Protein AF-A0A0U3A020-F1 (afdb_monomer_lite)

Structure (mmCIF, N/CA/C/O backbone):
data_AF-A0A0U3A020-F1
#
_entry.id   AF-A0A0U3A020-F1
#
loop_
_atom_site.group_PDB
_atom_site.id
_atom_site.type_symbol
_atom_site.label_atom_id
_atom_site.label_alt_id
_atom_site.label_comp_id
_atom_site.label_asym_id
_atom_site.label_entity_id
_atom_site.label_seq_id
_atom_site.pdbx_PDB_ins_code
_atom_site.Cartn_x
_atom_site.Cartn_y
_atom_site.Cartn_z
_atom_site.occupancy
_atom_site.B_iso_or_equiv
_atom_site.auth_seq_id
_atom_site.auth_comp_id
_atom_site.auth_asym_id
_atom_site.auth_atom_id
_atom_site.pdbx_PDB_model_num
ATOM 1 N N . MET A 1 1 ? 10.805 -1.506 2.865 1.00 75.19 1 MET A N 1
ATOM 2 C CA . MET A 1 1 ? 9.626 -0.666 3.182 1.00 75.19 1 MET A CA 1
ATOM 3 C C . MET A 1 1 ? 9.139 -0.836 4.613 1.00 75.19 1 MET A C 1
ATOM 5 O O . MET A 1 1 ? 8.971 0.183 5.260 1.00 75.19 1 MET A O 1
ATOM 9 N N . VAL A 1 2 ? 8.948 -2.056 5.136 1.00 88.44 2 VAL A N 1
ATOM 10 C CA . VAL 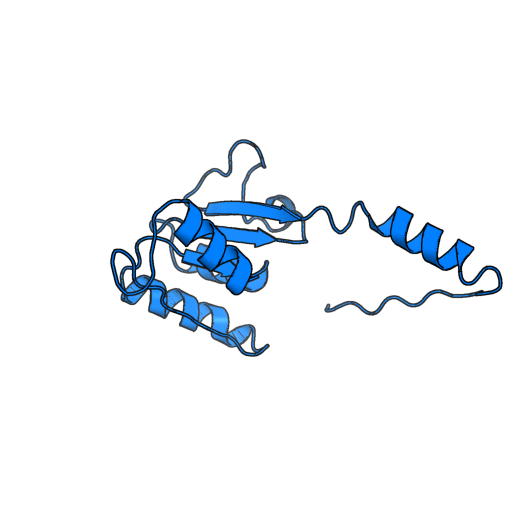A 1 2 ? 8.434 -2.246 6.512 1.00 88.44 2 VAL A CA 1
ATOM 11 C C . VAL A 1 2 ? 9.273 -1.542 7.580 1.00 88.44 2 VAL A C 1
ATOM 13 O O . VAL A 1 2 ? 8.699 -0.840 8.400 1.00 88.44 2 VAL A O 1
ATOM 16 N N . THR A 1 3 ? 10.604 -1.640 7.533 1.00 92.25 3 THR A N 1
ATOM 17 C CA . THR A 1 3 ? 11.485 -0.922 8.473 1.00 92.25 3 THR A CA 1
ATOM 18 C C . THR A 1 3 ? 11.268 0.592 8.435 1.00 92.25 3 THR A C 1
ATOM 20 O O . THR A 1 3 ? 11.017 1.200 9.464 1.00 92.25 3 THR A O 1
ATOM 23 N N . ALA A 1 4 ? 11.268 1.197 7.243 1.00 92.06 4 ALA A N 1
ATOM 24 C CA . ALA A 1 4 ? 11.042 2.636 7.095 1.00 92.06 4 ALA A CA 1
ATOM 25 C C . ALA A 1 4 ? 9.636 3.062 7.558 1.00 92.06 4 ALA A C 1
ATOM 27 O O . ALA A 1 4 ? 9.469 4.128 8.140 1.00 92.06 4 ALA A O 1
ATOM 28 N N . PHE A 1 5 ? 8.622 2.221 7.330 1.00 92.25 5 PHE A N 1
ATOM 29 C CA . PHE A 1 5 ? 7.263 2.477 7.803 1.00 92.25 5 PHE A CA 1
ATOM 30 C C . PHE A 1 5 ? 7.184 2.453 9.336 1.00 92.25 5 PHE A C 1
ATOM 32 O O . PHE A 1 5 ? 6.631 3.373 9.933 1.00 92.25 5 PHE A O 1
ATOM 39 N N . THR A 1 6 ? 7.772 1.444 9.987 1.00 93.31 6 THR A N 1
ATOM 40 C CA . THR A 1 6 ? 7.771 1.353 11.456 1.00 93.31 6 THR A CA 1
ATOM 41 C C . THR A 1 6 ? 8.632 2.434 12.105 1.00 93.31 6 THR A C 1
ATOM 43 O O . THR A 1 6 ? 8.265 2.949 13.157 1.00 93.31 6 THR A O 1
ATOM 46 N N . GLU A 1 7 ? 9.739 2.836 11.481 1.00 96.06 7 GLU A N 1
ATOM 47 C CA . GLU A 1 7 ? 10.531 3.994 11.908 1.00 96.06 7 GLU A CA 1
ATOM 48 C C . GLU A 1 7 ? 9.746 5.303 11.793 1.00 96.06 7 GLU A C 1
ATOM 50 O O . GLU A 1 7 ? 9.722 6.075 12.750 1.00 96.06 7 GLU A O 1
ATOM 55 N N . GLY A 1 8 ? 9.051 5.530 10.674 1.00 95.56 8 GLY A N 1
ATOM 56 C CA . GLY A 1 8 ? 8.191 6.702 10.497 1.00 95.56 8 GLY A CA 1
ATOM 57 C C . GLY A 1 8 ? 7.089 6.774 11.557 1.00 95.56 8 GLY A C 1
ATOM 58 O O . GLY A 1 8 ? 6.897 7.819 12.176 1.00 95.56 8 GLY A O 1
ATOM 59 N N . LEU A 1 9 ? 6.429 5.647 11.851 1.00 95.75 9 LEU A N 1
ATOM 60 C CA . LEU A 1 9 ? 5.449 5.563 12.938 1.00 95.75 9 LEU A CA 1
ATOM 61 C C . LEU A 1 9 ? 6.060 5.960 14.289 1.00 95.75 9 LEU A C 1
ATOM 63 O O . LEU A 1 9 ? 5.505 6.823 14.974 1.00 95.75 9 LEU A O 1
ATOM 67 N N . LYS A 1 10 ? 7.238 5.423 14.632 1.00 96.88 10 LYS A N 1
ATOM 68 C CA . LYS A 1 10 ? 7.951 5.768 15.875 1.00 96.88 10 LYS A CA 1
ATOM 69 C C . LYS A 1 10 ? 8.281 7.254 15.960 1.00 96.88 10 LYS A C 1
ATOM 71 O O . LYS A 1 10 ? 8.071 7.860 17.006 1.00 96.88 10 LYS A O 1
ATOM 76 N N . GLN A 1 11 ? 8.752 7.855 14.867 1.00 97.81 11 GLN A N 1
ATOM 77 C CA . GLN A 1 11 ? 9.050 9.292 14.804 1.00 97.81 11 GLN A CA 1
ATOM 78 C C . GLN A 1 11 ? 7.807 10.158 15.045 1.00 97.81 11 GLN A C 1
ATOM 80 O O . GLN A 1 11 ? 7.916 11.254 15.585 1.00 97.81 11 GLN A O 1
ATOM 85 N N . THR A 1 12 ? 6.625 9.650 14.696 1.00 96.50 12 THR A N 1
ATOM 86 C CA . THR A 1 12 ? 5.335 10.307 14.963 1.00 96.50 12 THR A CA 1
ATOM 87 C C . THR A 1 12 ? 4.704 9.933 16.310 1.00 96.50 12 THR A C 1
ATOM 89 O O . THR A 1 12 ? 3.592 10.364 16.601 1.00 96.50 12 THR A O 1
ATOM 92 N N . GLY A 1 13 ? 5.401 9.158 17.149 1.00 97.25 13 GLY A N 1
ATOM 93 C CA . GLY A 1 13 ? 4.946 8.782 18.490 1.00 97.25 13 GLY A CA 1
ATOM 94 C C . GLY A 1 13 ? 4.178 7.460 18.581 1.00 97.25 13 GLY A C 1
ATOM 95 O O . GLY A 1 13 ? 3.628 7.167 19.640 1.00 97.25 13 GLY A O 1
ATOM 96 N N . TYR A 1 14 ? 4.141 6.649 17.519 1.00 96.94 14 TYR A N 1
ATOM 97 C CA . TYR A 1 14 ? 3.520 5.321 17.520 1.00 96.94 14 TYR A CA 1
ATOM 98 C C . TYR A 1 14 ? 4.578 4.217 17.650 1.00 96.94 14 TYR A C 1
ATOM 100 O O . TYR A 1 14 ? 5.385 3.985 16.749 1.00 96.94 14 TYR A O 1
ATOM 108 N N . PHE A 1 15 ? 4.559 3.516 18.779 1.00 96.12 15 PHE A N 1
ATOM 109 C CA . PHE A 1 15 ? 5.507 2.476 19.157 1.00 96.12 15 PHE A CA 1
ATOM 110 C C . PHE A 1 15 ? 4.795 1.125 19.260 1.00 96.12 15 PHE A C 1
ATOM 112 O O . PHE A 1 15 ? 3.885 0.938 20.075 1.00 96.12 15 PHE A O 1
ATOM 119 N N . ASP A 1 16 ? 5.238 0.180 18.432 1.00 94.25 16 ASP A N 1
ATOM 120 C CA . ASP A 1 16 ? 4.713 -1.185 18.408 1.00 94.25 16 ASP A CA 1
ATOM 121 C C . ASP A 1 16 ? 4.880 -1.882 19.768 1.00 94.25 16 ASP A C 1
ATOM 123 O O . ASP A 1 16 ? 5.931 -1.781 20.408 1.00 94.25 16 ASP A O 1
ATOM 127 N N . GLY A 1 17 ? 3.820 -2.549 20.222 1.00 93.75 17 GLY A N 1
ATOM 128 C CA . GLY A 1 17 ? 3.726 -3.199 21.529 1.00 93.75 17 GLY A CA 1
ATOM 129 C C . GLY A 1 17 ? 3.517 -2.251 22.716 1.00 93.75 17 GLY A C 1
ATOM 130 O O . GLY A 1 17 ? 3.435 -2.729 23.845 1.00 93.75 17 GLY A O 1
ATOM 131 N N . GLN A 1 18 ? 3.427 -0.934 22.495 1.00 96.12 18 GLN A N 1
ATOM 132 C CA . GLN A 1 18 ? 3.199 0.049 23.564 1.00 96.12 18 GLN A CA 1
ATOM 133 C C . GLN A 1 18 ? 1.865 0.777 23.404 1.00 96.12 18 GLN A C 1
ATOM 135 O O . GLN A 1 18 ? 1.001 0.674 24.269 1.00 96.12 18 GLN A O 1
ATOM 140 N N . ASN A 1 19 ? 1.688 1.512 22.304 1.00 96.19 19 ASN A N 1
ATOM 141 C CA . ASN A 1 19 ? 0.457 2.262 22.021 1.00 96.19 19 ASN A CA 1
ATOM 142 C C . ASN A 1 19 ? -0.183 1.899 20.675 1.00 96.19 19 ASN A C 1
ATOM 144 O O . ASN A 1 19 ? -1.292 2.344 20.388 1.00 96.19 19 ASN A O 1
ATOM 148 N N . VAL A 1 20 ? 0.487 1.068 19.877 1.00 96.44 20 VAL A N 1
ATOM 149 C CA . VAL A 1 20 ? -0.064 0.405 18.692 1.00 96.44 20 VAL A CA 1
ATOM 150 C C . VAL A 1 20 ? 0.400 -1.045 18.661 1.00 96.44 20 VAL A C 1
ATOM 152 O O . VAL A 1 20 ? 1.426 -1.384 19.246 1.00 96.44 20 VAL A O 1
ATOM 155 N N . VAL A 1 21 ? -0.348 -1.898 17.967 1.00 96.44 21 VAL A N 1
ATOM 156 C CA . VAL A 1 21 ? 0.063 -3.268 17.640 1.00 96.44 21 VAL A CA 1
ATOM 157 C C . VAL A 1 21 ? 0.076 -3.393 16.126 1.00 96.44 21 VAL A C 1
ATOM 159 O O . VAL A 1 21 ? -0.920 -3.069 15.475 1.00 96.44 21 VAL A O 1
ATOM 162 N N . ILE A 1 22 ? 1.196 -3.842 15.560 1.00 95.50 22 ILE A N 1
ATOM 163 C CA . ILE A 1 22 ? 1.335 -4.019 14.113 1.00 95.50 22 ILE A CA 1
ATOM 164 C C . ILE A 1 22 ? 1.132 -5.490 13.740 1.00 95.50 22 ILE A C 1
ATOM 166 O O . ILE A 1 22 ? 1.956 -6.358 14.015 1.00 95.50 22 ILE A O 1
ATOM 170 N N . GLU A 1 23 ? 0.022 -5.763 13.060 1.00 95.75 23 GLU A N 1
ATOM 171 C CA . GLU A 1 23 ? -0.324 -7.086 12.538 1.00 95.75 23 GLU A CA 1
ATOM 172 C C . GLU A 1 23 ? 0.241 -7.270 11.125 1.00 95.75 23 GLU A C 1
ATOM 174 O O . GLU A 1 23 ? -0.227 -6.654 10.166 1.00 95.75 23 GLU A O 1
ATOM 179 N N . PHE A 1 24 ? 1.235 -8.146 10.972 1.00 94.94 24 PHE A N 1
ATOM 180 C CA . PHE A 1 24 ? 1.829 -8.435 9.667 1.00 94.94 24 PHE A CA 1
ATOM 181 C C . PHE A 1 24 ? 1.094 -9.557 8.934 1.00 94.94 24 PHE A C 1
ATOM 183 O O . PHE A 1 24 ? 0.754 -10.585 9.524 1.00 94.94 24 PHE A O 1
ATOM 190 N N . ARG A 1 25 ? 0.898 -9.381 7.623 1.00 96.44 25 ARG A N 1
ATOM 191 C CA . ARG A 1 25 ? 0.432 -10.419 6.698 1.00 96.44 25 ARG A CA 1
ATOM 192 C C . ARG A 1 25 ? 1.292 -10.415 5.445 1.00 96.44 25 ARG A C 1
ATOM 194 O O . ARG A 1 25 ? 1.462 -9.378 4.808 1.00 96.44 25 ARG A O 1
ATOM 201 N N . TRP A 1 26 ? 1.820 -11.585 5.108 1.00 95.25 26 TRP A N 1
ATOM 202 C CA . TRP A 1 26 ? 2.715 -11.785 3.977 1.00 95.25 26 TRP A CA 1
ATOM 203 C C . TRP A 1 26 ? 2.117 -12.823 3.037 1.00 95.25 26 TRP A C 1
ATOM 205 O O . TRP A 1 26 ? 1.727 -13.909 3.456 1.00 95.25 26 TRP A O 1
ATOM 215 N N . ALA A 1 27 ? 2.021 -12.458 1.762 1.00 95.38 27 ALA A N 1
ATOM 216 C CA . ALA A 1 27 ? 1.569 -13.361 0.710 1.00 95.38 27 ALA A CA 1
ATOM 217 C C . ALA A 1 27 ? 2.700 -14.258 0.180 1.00 95.38 27 ALA A C 1
ATOM 219 O O . ALA A 1 27 ? 2.431 -15.211 -0.542 1.00 95.38 27 ALA A O 1
ATOM 220 N N . ASP A 1 28 ? 3.961 -13.956 0.512 1.00 93.50 28 ASP A N 1
ATOM 221 C CA . ASP A 1 28 ? 5.145 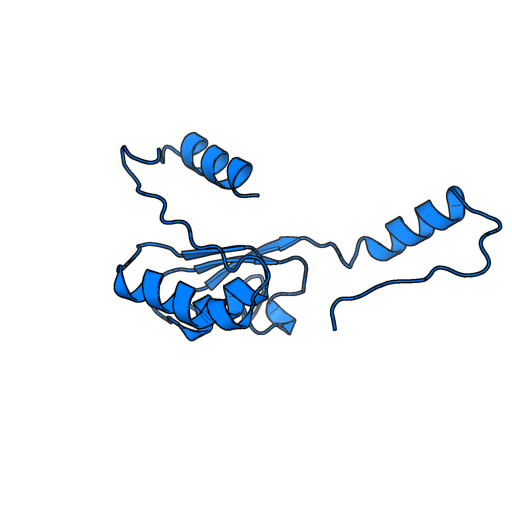-14.711 0.074 1.00 93.50 28 ASP A CA 1
ATOM 222 C C . ASP A 1 28 ? 5.178 -14.941 -1.448 1.00 93.50 28 ASP A C 1
ATOM 224 O O . ASP A 1 28 ? 5.496 -16.026 -1.921 1.00 93.50 28 ASP A O 1
ATOM 228 N N . GLY A 1 29 ? 4.764 -13.930 -2.222 1.00 91.56 29 GLY A N 1
ATOM 229 C CA . GLY A 1 29 ? 4.670 -13.992 -3.688 1.00 91.56 29 GLY A CA 1
ATOM 230 C C . GLY A 1 29 ? 3.379 -14.604 -4.253 1.00 91.56 29 GLY A C 1
ATOM 231 O O . GLY A 1 29 ? 3.164 -14.527 -5.457 1.00 91.56 29 GLY A O 1
ATOM 232 N N . HIS A 1 30 ? 2.495 -15.147 -3.416 1.00 95.31 30 HIS A N 1
ATOM 233 C CA . HIS A 1 30 ? 1.256 -15.814 -3.831 1.00 95.31 30 HIS A CA 1
ATOM 234 C C . HIS A 1 30 ? 0.074 -14.839 -3.776 1.00 95.31 30 HIS A C 1
ATOM 236 O O . HIS A 1 30 ? -0.564 -14.652 -2.735 1.00 95.31 30 HIS A O 1
ATOM 242 N N . TYR A 1 31 ? -0.188 -14.146 -4.885 1.00 94.62 31 TYR A N 1
ATOM 243 C CA . TYR A 1 31 ? -1.209 -13.091 -4.930 1.00 94.62 31 TYR A CA 1
ATOM 244 C C . TYR A 1 31 ? -2.635 -13.592 -4.684 1.00 94.62 31 TYR A C 1
ATOM 246 O O . TYR A 1 31 ? -3.461 -12.838 -4.174 1.00 94.62 31 TYR A O 1
ATOM 254 N N . ASP A 1 32 ? -2.908 -14.863 -4.958 1.00 96.38 32 ASP A N 1
ATOM 255 C CA . ASP A 1 32 ? -4.163 -15.551 -4.655 1.00 96.38 32 ASP A CA 1
ATOM 256 C C . ASP A 1 32 ? -4.491 -15.588 -3.152 1.00 96.38 32 ASP A C 1
ATOM 258 O O . ASP A 1 32 ? -5.665 -15.625 -2.788 1.00 96.38 32 ASP A O 1
ATOM 262 N N . ARG A 1 33 ? -3.487 -15.478 -2.269 1.00 97.81 33 ARG A N 1
ATOM 263 C CA . ARG A 1 33 ? -3.687 -15.406 -0.809 1.00 97.81 33 ARG A CA 1
ATOM 264 C C . ARG A 1 33 ? -4.108 -14.018 -0.323 1.00 97.81 33 ARG A C 1
ATOM 266 O O . ARG A 1 33 ? -4.645 -13.887 0.775 1.00 97.81 33 ARG A O 1
ATOM 273 N N . LEU A 1 34 ? -3.857 -12.959 -1.099 1.00 98.19 34 LEU A N 1
ATOM 274 C CA . LEU A 1 34 ? -4.078 -11.575 -0.658 1.00 98.19 34 LEU A CA 1
ATOM 275 C C . LEU A 1 34 ? -5.530 -11.269 -0.251 1.00 98.19 34 LEU A C 1
ATOM 277 O O . LEU A 1 34 ? -5.699 -10.592 0.766 1.00 98.19 34 LEU A O 1
ATOM 281 N N . PRO A 1 35 ? -6.574 -11.751 -0.959 1.00 98.56 35 PRO A N 1
ATOM 282 C CA . PRO A 1 35 ? -7.956 -11.554 -0.528 1.00 98.56 35 PRO A CA 1
ATOM 283 C C . PRO A 1 35 ? -8.235 -12.127 0.866 1.00 98.56 35 PRO A C 1
ATOM 285 O O . PRO A 1 35 ? -8.867 -11.465 1.689 1.00 98.56 35 PRO A O 1
ATOM 288 N N . GLU A 1 36 ? -7.732 -13.328 1.165 1.00 98.31 36 GLU A N 1
ATOM 289 C CA . GLU A 1 36 ? -7.928 -13.963 2.471 1.00 98.31 36 GLU A CA 1
ATOM 290 C C . GLU A 1 36 ? -7.171 -13.220 3.577 1.00 98.31 36 GLU A C 1
ATOM 292 O O . GLU A 1 36 ? -7.749 -12.913 4.621 1.00 98.31 36 GLU A O 1
ATOM 297 N N . LEU A 1 37 ? -5.916 -12.841 3.319 1.00 98.44 37 LEU A N 1
ATOM 298 C CA . LEU A 1 37 ? -5.097 -12.065 4.254 1.00 98.44 37 LEU A CA 1
ATOM 299 C C . LEU A 1 37 ? -5.722 -10.695 4.564 1.00 98.44 37 LEU A C 1
ATOM 301 O O . LEU A 1 37 ? -5.723 -10.258 5.715 1.00 98.44 37 LEU A O 1
ATOM 305 N N . ALA A 1 38 ? -6.290 -10.021 3.560 1.00 98.56 38 ALA A N 1
ATOM 306 C CA . ALA A 1 38 ? -7.026 -8.776 3.762 1.00 98.56 38 ALA A CA 1
ATOM 307 C C . ALA A 1 38 ? -8.296 -9.007 4.597 1.00 98.56 38 ALA A C 1
ATOM 309 O O . ALA A 1 38 ? -8.559 -8.264 5.544 1.00 98.56 38 ALA A O 1
ATOM 310 N N . ALA A 1 39 ? -9.053 -10.069 4.305 1.00 98.50 39 ALA A N 1
ATOM 311 C CA . ALA A 1 39 ? -10.249 -10.424 5.061 1.00 98.50 39 ALA A CA 1
ATOM 312 C C . ALA A 1 39 ? -9.941 -10.767 6.530 1.00 98.50 39 ALA A C 1
ATOM 314 O O . ALA A 1 39 ? -10.733 -10.442 7.414 1.00 98.50 39 ALA A O 1
ATOM 315 N N . GLU A 1 40 ? -8.791 -11.380 6.827 1.00 98.38 40 GLU A N 1
ATOM 316 C CA . GLU A 1 40 ? -8.337 -11.590 8.206 1.00 98.38 40 GLU A CA 1
ATOM 317 C C . GLU A 1 40 ? -8.136 -10.277 8.966 1.00 98.38 40 GLU A C 1
ATOM 319 O O . GLU A 1 40 ? -8.564 -10.175 10.116 1.00 98.38 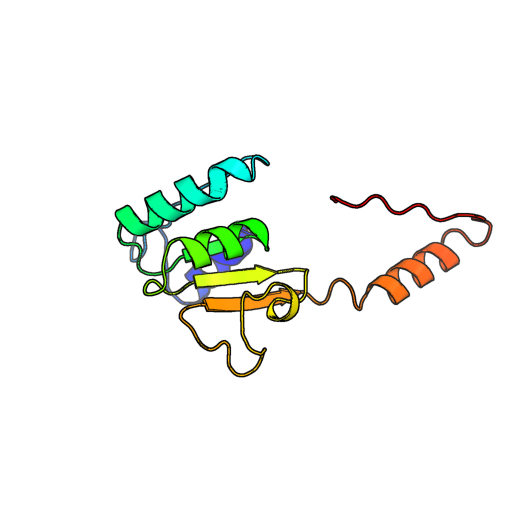40 GLU A O 1
ATOM 324 N N . LEU A 1 41 ? -7.515 -9.273 8.339 1.00 98.44 41 LEU A N 1
ATOM 325 C CA . LEU A 1 41 ? -7.317 -7.955 8.952 1.00 98.44 41 LEU A CA 1
ATOM 326 C C . LEU A 1 41 ? -8.657 -7.258 9.220 1.00 98.44 41 LEU A C 1
ATOM 328 O O . LEU A 1 41 ? -8.842 -6.671 10.287 1.00 98.44 41 LEU A O 1
ATOM 332 N N . VAL A 1 42 ? -9.619 -7.391 8.301 1.00 98.44 42 VAL A N 1
ATOM 333 C CA . VAL A 1 42 ? -10.989 -6.890 8.496 1.00 98.44 42 VAL A CA 1
ATOM 334 C C . VAL A 1 42 ? -11.673 -7.594 9.670 1.00 98.44 42 VAL A C 1
ATOM 336 O O . VAL A 1 42 ? -12.235 -6.925 10.534 1.00 98.44 42 VAL A O 1
ATOM 339 N N . ARG A 1 43 ? -11.585 -8.930 9.759 1.00 98.25 43 ARG A N 1
ATOM 340 C CA . ARG A 1 43 ? -12.146 -9.707 10.883 1.00 98.25 43 ARG A CA 1
ATOM 341 C C . ARG A 1 43 ? -11.501 -9.363 12.224 1.00 98.25 43 ARG A C 1
ATOM 343 O O . ARG A 1 43 ? -12.179 -9.410 13.243 1.00 98.25 43 ARG A O 1
ATOM 350 N N . ARG A 1 44 ? -10.215 -9.000 12.228 1.00 97.44 44 ARG A N 1
ATOM 351 C CA . ARG A 1 44 ? -9.504 -8.493 13.413 1.00 97.44 44 ARG A CA 1
ATOM 352 C C . ARG A 1 44 ? -9.872 -7.058 13.783 1.00 97.44 44 ARG A C 1
ATOM 354 O O . ARG A 1 44 ? -9.420 -6.588 14.819 1.00 97.44 44 ARG A O 1
ATOM 361 N N . GLN A 1 45 ? -10.676 -6.380 12.962 1.00 97.25 45 GLN A N 1
ATOM 362 C CA . GLN A 1 45 ? -11.120 -5.006 13.187 1.00 97.25 45 GLN A CA 1
ATOM 363 C C . GLN A 1 45 ? -9.943 -4.044 13.409 1.00 97.25 45 GLN A C 1
ATOM 365 O O . GLN A 1 45 ? -9.968 -3.206 14.310 1.00 97.25 45 GLN A O 1
ATOM 370 N N . VAL A 1 46 ? -8.891 -4.173 12.590 1.00 98.44 46 VAL A N 1
ATOM 371 C CA . VAL A 1 46 ? -7.758 -3.240 12.640 1.00 98.44 46 VAL A CA 1
ATOM 372 C C . VAL A 1 46 ? -8.216 -1.811 12.341 1.00 98.44 46 VAL A C 1
ATOM 374 O O . VAL A 1 46 ? -9.160 -1.590 11.582 1.00 98.44 46 VAL A O 1
ATOM 377 N N . LEU A 1 47 ? -7.522 -0.827 12.915 1.00 98.00 47 LEU A N 1
ATOM 378 C CA . LEU A 1 47 ? -7.868 0.586 12.736 1.00 98.00 47 LEU A CA 1
ATOM 379 C C . LEU A 1 47 ? -7.457 1.135 11.365 1.00 98.00 47 LEU A C 1
ATOM 381 O O . LEU A 1 47 ? -8.107 2.041 10.857 1.00 98.00 47 LEU A O 1
ATOM 385 N N . VAL A 1 48 ? -6.374 0.614 10.784 1.00 98.00 48 VAL A N 1
ATOM 386 C CA . VAL A 1 48 ? -5.831 1.018 9.480 1.00 98.00 48 VAL A CA 1
ATOM 387 C C . VAL A 1 48 ? -5.174 -0.197 8.827 1.00 98.00 48 VAL A C 1
ATOM 389 O O . VAL A 1 48 ? -4.513 -0.982 9.509 1.00 98.00 48 VAL A O 1
ATOM 392 N N . ILE A 1 49 ? -5.310 -0.338 7.508 1.00 98.44 49 ILE A N 1
ATOM 393 C CA . ILE A 1 49 ? -4.580 -1.330 6.709 1.00 98.44 49 ILE A CA 1
ATOM 394 C C . ILE A 1 49 ? -3.484 -0.619 5.913 1.00 98.44 49 ILE A C 1
ATOM 396 O O . ILE A 1 49 ? -3.769 0.233 5.073 1.00 98.44 49 ILE A O 1
ATOM 400 N N . ALA A 1 50 ? -2.226 -0.995 6.141 1.00 97.38 50 ALA A N 1
ATOM 401 C CA . ALA A 1 50 ? -1.104 -0.561 5.314 1.00 97.38 50 ALA A CA 1
ATOM 402 C C . ALA A 1 50 ? -0.838 -1.598 4.208 1.00 97.38 50 ALA A C 1
ATOM 404 O O . ALA A 1 50 ? -0.436 -2.726 4.492 1.00 97.38 50 ALA A O 1
ATOM 405 N N . ALA A 1 51 ? -1.059 -1.226 2.946 1.00 97.25 51 ALA A N 1
ATOM 406 C CA . ALA A 1 51 ? -0.934 -2.120 1.796 1.00 97.25 51 ALA A CA 1
ATOM 407 C C . ALA A 1 51 ? 0.371 -1.881 1.012 1.00 97.25 51 ALA A C 1
ATOM 409 O O . ALA A 1 51 ? 0.599 -0.817 0.425 1.00 97.25 51 ALA A O 1
ATOM 410 N N . GLY A 1 52 ? 1.241 -2.893 0.988 1.00 93.62 52 GLY A N 1
ATOM 411 C CA . GLY A 1 52 ? 2.518 -2.858 0.272 1.00 93.62 52 GLY A CA 1
ATOM 412 C C . GLY A 1 52 ? 2.386 -3.283 -1.191 1.00 93.62 52 GLY A C 1
ATOM 413 O O . GLY A 1 52 ? 2.523 -4.465 -1.493 1.00 93.62 52 GLY A O 1
ATOM 414 N N . GLY A 1 53 ? 2.173 -2.330 -2.098 1.00 92.31 53 GLY A N 1
ATOM 415 C CA . GLY A 1 53 ? 2.089 -2.574 -3.541 1.00 92.31 53 GLY A CA 1
ATOM 416 C C . GLY A 1 53 ? 0.659 -2.732 -4.091 1.00 92.31 53 GLY A C 1
ATOM 417 O O . GLY A 1 53 ? -0.280 -2.976 -3.325 1.00 92.31 53 GLY A O 1
ATOM 418 N N . PRO A 1 54 ? 0.483 -2.630 -5.427 1.00 94.44 54 PRO A N 1
ATOM 419 C CA . PRO A 1 54 ? -0.834 -2.653 -6.069 1.00 94.44 54 PRO A CA 1
ATOM 420 C C . PRO A 1 54 ? -1.704 -3.879 -5.763 1.00 94.44 54 PRO A C 1
ATOM 422 O O . PRO A 1 54 ? -2.861 -3.677 -5.392 1.00 94.44 54 PRO A O 1
ATOM 425 N N . PRO A 1 55 ? -1.203 -5.134 -5.836 1.00 96.25 55 PRO A N 1
ATOM 426 C CA . PRO A 1 55 ? -2.052 -6.304 -5.596 1.00 96.25 55 PRO A CA 1
ATOM 427 C C . PRO A 1 55 ? -2.636 -6.322 -4.178 1.00 96.25 55 PRO A C 1
ATOM 429 O O . PRO A 1 55 ? -3.817 -6.607 -3.987 1.00 96.25 55 PRO A O 1
ATOM 432 N N . ALA A 1 56 ? -1.828 -5.954 -3.178 1.00 97.38 56 ALA A N 1
ATOM 433 C CA . ALA A 1 56 ? -2.272 -5.879 -1.790 1.00 97.38 56 ALA A CA 1
ATOM 434 C C . ALA A 1 56 ? -3.292 -4.750 -1.579 1.00 97.38 56 ALA A C 1
ATOM 436 O O . ALA A 1 56 ? -4.268 -4.929 -0.853 1.00 97.38 56 ALA A O 1
ATOM 437 N N . ALA A 1 57 ? -3.093 -3.599 -2.230 1.00 97.81 57 ALA A N 1
ATOM 438 C CA . ALA A 1 57 ? -4.005 -2.462 -2.137 1.00 97.81 57 ALA A CA 1
ATOM 439 C C . ALA A 1 57 ? -5.374 -2.769 -2.763 1.00 97.81 57 ALA A C 1
ATOM 441 O O . ALA A 1 57 ? -6.401 -2.429 -2.178 1.00 97.81 57 ALA A O 1
ATOM 442 N N . LEU A 1 58 ? -5.393 -3.458 -3.909 1.00 97.75 58 LEU A N 1
ATOM 443 C CA . LEU A 1 58 ? -6.623 -3.906 -4.566 1.00 97.75 58 LEU A CA 1
ATOM 444 C C . LEU A 1 58 ? -7.379 -4.923 -3.704 1.00 97.75 58 LEU A C 1
ATOM 446 O O . LEU A 1 58 ? -8.583 -4.773 -3.499 1.00 97.75 58 LEU A O 1
ATOM 450 N N . ALA A 1 59 ? -6.674 -5.907 -3.137 1.00 98.38 59 ALA A N 1
ATOM 451 C CA . ALA A 1 59 ? -7.274 -6.884 -2.231 1.00 98.38 59 ALA A CA 1
ATOM 452 C C . ALA A 1 59 ? -7.857 -6.221 -0.970 1.00 98.38 59 ALA A C 1
ATOM 454 O O . ALA A 1 59 ? -8.991 -6.510 -0.591 1.00 98.38 59 ALA A O 1
ATOM 455 N N . ALA A 1 60 ? -7.128 -5.284 -0.355 1.00 98.50 60 ALA A N 1
ATOM 456 C CA . ALA A 1 60 ? -7.616 -4.524 0.796 1.00 98.50 60 ALA A CA 1
ATOM 457 C C . ALA A 1 60 ? -8.854 -3.683 0.449 1.00 98.50 60 ALA A C 1
ATOM 459 O O . ALA A 1 60 ? -9.837 -3.710 1.188 1.00 98.50 60 ALA A O 1
ATOM 460 N N . LYS A 1 61 ? -8.839 -2.987 -0.697 1.00 98.06 61 LYS A N 1
ATOM 461 C CA . LYS A 1 61 ? -9.973 -2.184 -1.178 1.00 98.06 61 LYS A CA 1
ATOM 462 C C . LYS A 1 61 ? -11.222 -3.036 -1.414 1.00 98.06 61 LYS A C 1
ATOM 464 O O . LYS A 1 61 ? -12.324 -2.597 -1.104 1.00 98.06 61 LYS A O 1
ATOM 469 N N . ALA A 1 62 ? -11.056 -4.245 -1.948 1.00 98.12 62 ALA A N 1
ATOM 470 C CA . ALA A 1 62 ? -12.158 -5.184 -2.137 1.00 98.12 62 ALA A CA 1
ATOM 471 C C . ALA A 1 62 ? -12.698 -5.731 -0.803 1.00 98.12 62 ALA A C 1
ATOM 473 O O . ALA A 1 62 ? -13.894 -5.984 -0.681 1.00 98.12 62 ALA A O 1
ATOM 474 N N . ALA A 1 63 ? -11.832 -5.901 0.201 1.00 98.44 63 ALA A N 1
ATOM 475 C CA . ALA A 1 63 ? -12.201 -6.474 1.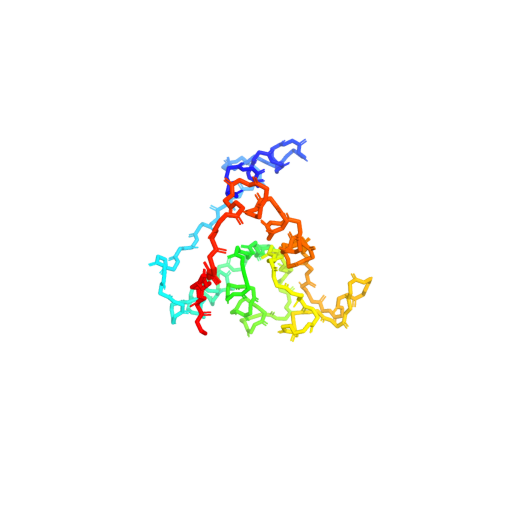492 1.00 98.44 63 ALA A CA 1
ATOM 476 C C . ALA A 1 63 ? -12.963 -5.503 2.411 1.00 98.44 63 ALA A C 1
ATOM 478 O O . ALA A 1 63 ? -13.699 -5.952 3.291 1.00 98.44 63 ALA A O 1
ATOM 479 N N . THR A 1 64 ? -12.790 -4.185 2.258 1.00 98.44 64 THR A N 1
ATOM 480 C CA . THR A 1 64 ? -13.449 -3.199 3.127 1.00 98.44 64 THR A CA 1
ATOM 481 C C . THR A 1 64 ? -13.590 -1.820 2.491 1.00 98.44 64 THR A C 1
ATOM 483 O O . THR A 1 64 ? -12.661 -1.281 1.891 1.00 98.44 64 THR A O 1
ATOM 486 N N . SER A 1 65 ? -14.755 -1.209 2.709 1.00 97.62 65 SER A N 1
ATOM 487 C CA . SER A 1 65 ? -15.057 0.188 2.378 1.00 97.62 65 SER A CA 1
ATOM 488 C C . SER A 1 65 ? -15.041 1.120 3.597 1.00 97.62 65 SER A C 1
ATOM 490 O O . SER A 1 65 ? -15.311 2.312 3.455 1.00 97.62 65 SER A O 1
ATOM 492 N N . THR A 1 66 ? -14.744 0.599 4.794 1.00 97.75 66 THR A N 1
ATOM 493 C CA . THR A 1 66 ? -14.864 1.339 6.062 1.00 97.75 66 THR A CA 1
ATOM 494 C C . THR A 1 66 ? -13.547 1.497 6.808 1.00 97.75 66 THR A C 1
ATOM 496 O O . THR A 1 66 ? -13.311 2.559 7.378 1.00 97.75 66 THR A O 1
ATOM 499 N N . ILE A 1 67 ? -12.672 0.486 6.801 1.00 98.69 67 ILE A N 1
ATOM 500 C CA . ILE A 1 67 ? -11.358 0.584 7.451 1.00 98.69 67 ILE A CA 1
ATOM 501 C C . ILE A 1 67 ? -10.442 1.419 6.548 1.00 98.69 67 ILE A C 1
ATOM 503 O O . ILE A 1 67 ? -10.304 1.070 5.376 1.00 98.69 67 ILE A O 1
ATOM 507 N N . PRO A 1 68 ? -9.813 2.501 7.036 1.00 98.56 68 PRO A N 1
ATOM 508 C CA . PRO A 1 68 ? -8.863 3.279 6.252 1.00 98.56 68 PRO A CA 1
ATOM 509 C C . PRO A 1 68 ? -7.716 2.426 5.696 1.00 98.56 68 PRO A C 1
ATOM 511 O O . PRO A 1 68 ? -7.098 1.644 6.420 1.00 98.56 68 PRO A O 1
ATOM 514 N N . ILE A 1 69 ? -7.400 2.605 4.415 1.00 98.62 69 ILE A N 1
ATOM 515 C CA . ILE A 1 69 ? -6.317 1.910 3.717 1.00 98.62 69 ILE A CA 1
ATOM 516 C C . ILE A 1 69 ? -5.274 2.938 3.283 1.00 98.62 69 ILE A C 1
ATOM 518 O O . ILE A 1 69 ? -5.602 3.925 2.622 1.00 98.62 69 ILE A O 1
ATOM 522 N N . VAL A 1 70 ? -4.009 2.681 3.613 1.00 97.50 70 VAL A N 1
ATOM 523 C CA . VAL A 1 70 ? -2.858 3.455 3.136 1.00 97.50 70 VAL A CA 1
ATOM 524 C C . VAL A 1 70 ? -1.989 2.553 2.269 1.00 97.50 70 VAL A C 1
ATOM 526 O O . VAL A 1 70 ? -1.414 1.587 2.767 1.00 97.50 70 VAL A O 1
ATOM 529 N N . PHE A 1 71 ? -1.888 2.842 0.973 1.00 97.06 71 PHE A N 1
ATOM 530 C CA . PHE A 1 71 ? -1.084 2.045 0.045 1.00 97.06 71 PHE A CA 1
ATOM 531 C C . PHE A 1 71 ? 0.253 2.695 -0.315 1.00 97.06 71 PHE A C 1
ATOM 533 O O . PHE A 1 71 ? 0.467 3.898 -0.178 1.00 97.06 71 PHE A O 1
ATOM 540 N N . THR A 1 72 ? 1.139 1.876 -0.866 1.00 95.19 72 THR A N 1
ATOM 541 C CA . THR A 1 72 ? 2.298 2.310 -1.654 1.00 95.19 72 THR A CA 1
ATOM 542 C C . THR A 1 72 ? 2.178 1.696 -3.044 1.00 95.19 72 THR A C 1
ATOM 544 O O . THR A 1 72 ? 1.883 0.508 -3.161 1.00 95.19 72 THR A O 1
ATOM 547 N N . SER A 1 73 ? 2.349 2.487 -4.105 1.00 92.25 73 SER A N 1
ATOM 548 C CA . SER A 1 73 ? 2.181 2.001 -5.481 1.00 92.25 73 SER A CA 1
ATOM 549 C C . SER A 1 73 ? 3.227 2.585 -6.418 1.00 92.25 73 SER A C 1
ATOM 551 O O . SER A 1 73 ? 3.368 3.800 -6.490 1.00 92.25 73 SER A O 1
ATOM 553 N N . GLY A 1 74 ? 3.924 1.728 -7.168 1.00 89.00 74 GLY A N 1
ATOM 554 C CA . GLY A 1 74 ? 4.780 2.144 -8.289 1.00 89.00 74 GLY A CA 1
ATOM 555 C C . GLY A 1 74 ? 4.027 2.334 -9.610 1.00 89.00 74 GLY A C 1
ATOM 556 O O . GLY A 1 74 ? 4.593 2.846 -10.568 1.00 89.00 74 GLY A O 1
ATOM 557 N N . THR A 1 75 ? 2.763 1.915 -9.659 1.00 90.31 75 THR A N 1
ATOM 558 C CA . THR A 1 75 ? 1.857 2.054 -10.808 1.00 90.31 75 THR A CA 1
ATOM 559 C C . THR A 1 75 ? 0.830 3.141 -10.501 1.00 90.31 75 THR A C 1
ATOM 561 O O . THR A 1 75 ? 0.514 3.363 -9.325 1.00 90.31 75 THR A O 1
ATOM 564 N N . ASP A 1 76 ? 0.325 3.829 -11.523 1.00 92.06 76 ASP A N 1
ATOM 565 C CA . ASP A 1 76 ? -0.656 4.899 -11.346 1.00 92.06 76 ASP A CA 1
ATOM 566 C C . ASP A 1 76 ? -1.898 4.369 -10.584 1.00 92.06 76 ASP A C 1
ATOM 568 O O . ASP A 1 76 ? -2.563 3.429 -11.033 1.00 92.06 76 ASP A O 1
ATOM 572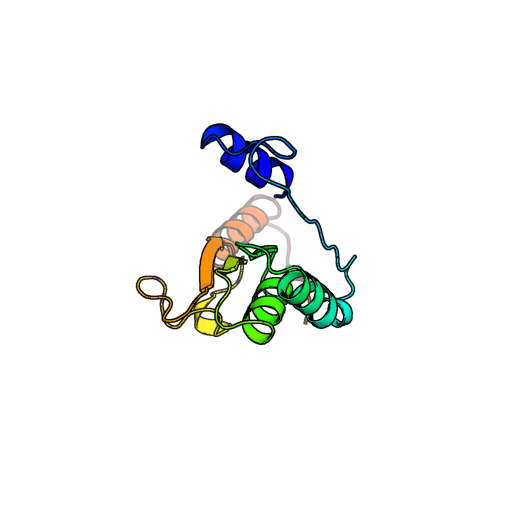 N N . PRO A 1 77 ? -2.210 4.915 -9.393 1.00 94.69 77 PRO A N 1
ATOM 573 C CA . PRO A 1 77 ? -3.313 4.430 -8.574 1.00 94.69 77 PRO A CA 1
ATOM 574 C C . PRO A 1 77 ? -4.697 4.834 -9.109 1.00 94.69 77 PRO A C 1
ATOM 576 O O . PRO A 1 77 ? -5.693 4.237 -8.695 1.00 94.69 77 PRO A O 1
ATOM 579 N N . VAL A 1 78 ? -4.783 5.831 -9.993 1.00 95.25 78 VAL A N 1
ATOM 580 C CA . VAL A 1 78 ? -6.004 6.197 -10.721 1.00 95.25 78 VAL A CA 1
ATOM 581 C C . VAL A 1 78 ? -6.266 5.179 -11.826 1.00 95.25 78 VAL A C 1
ATOM 583 O O . VAL A 1 78 ? -7.373 4.651 -11.900 1.00 95.25 78 VAL A O 1
ATOM 586 N N . GLU A 1 79 ? -5.250 4.833 -12.623 1.00 93.75 79 GLU A N 1
ATOM 587 C CA . GLU A 1 79 ? -5.373 3.808 -13.676 1.00 93.75 79 GLU A CA 1
ATOM 588 C C . GLU A 1 79 ? -5.731 2.433 -13.102 1.00 93.75 79 GLU A C 1
ATOM 590 O O . GLU A 1 79 ? -6.572 1.721 -13.647 1.00 93.75 79 GLU A O 1
ATOM 595 N N . LEU A 1 80 ? -5.156 2.082 -11.948 1.00 93.88 80 LEU A N 1
ATOM 596 C CA . LEU A 1 80 ? -5.502 0.862 -11.212 1.00 93.88 80 LEU A CA 1
ATOM 597 C C . LEU A 1 80 ? -6.900 0.897 -10.579 1.00 93.88 80 LEU A C 1
ATOM 599 O O . LEU A 1 80 ? -7.338 -0.094 -9.994 1.00 93.88 80 LEU A O 1
ATOM 603 N N . GLY A 1 81 ? -7.579 2.044 -10.606 1.00 95.00 81 GLY A N 1
ATOM 604 C CA . GLY A 1 81 ? -8.862 2.231 -9.947 1.00 95.00 81 GLY A CA 1
ATOM 605 C C . GLY A 1 81 ? -8.779 2.132 -8.424 1.00 95.00 81 GLY A C 1
ATOM 606 O O . GLY A 1 81 ? -9.801 1.891 -7.784 1.00 95.00 81 GLY A O 1
ATOM 607 N N . LEU A 1 82 ? -7.603 2.314 -7.808 1.00 96.25 82 LEU A N 1
ATOM 608 C CA . LEU A 1 82 ? -7.464 2.405 -6.350 1.00 96.25 82 LEU A CA 1
ATOM 609 C C . LEU A 1 82 ? -8.107 3.693 -5.840 1.00 96.25 82 LEU A C 1
ATOM 611 O O . LEU A 1 82 ? -8.844 3.658 -4.855 1.00 96.25 82 LEU A O 1
ATOM 615 N N . VAL A 1 83 ? -7.909 4.800 -6.552 1.00 97.06 83 VAL A N 1
ATOM 616 C CA . VAL A 1 83 ? -8.431 6.126 -6.205 1.00 97.06 83 VAL A CA 1
ATOM 617 C C . VAL A 1 83 ? -9.074 6.785 -7.425 1.00 97.06 83 VAL A C 1
ATOM 619 O O . VAL A 1 83 ? -8.710 6.485 -8.553 1.00 97.06 83 VAL A O 1
ATOM 622 N N . SER A 1 84 ? -10.034 7.686 -7.219 1.00 96.31 84 SER A N 1
ATOM 623 C CA . SER A 1 84 ? -10.671 8.424 -8.327 1.00 96.31 84 SER A CA 1
ATOM 624 C C . SER A 1 84 ? -9.801 9.562 -8.874 1.00 96.31 84 SER A C 1
ATOM 626 O O . SER A 1 84 ? -9.897 9.911 -10.045 1.00 96.31 84 SER A O 1
ATOM 628 N N . SER A 1 85 ? -8.947 10.149 -8.031 1.00 96.44 85 SER A N 1
ATOM 629 C CA . SER A 1 85 ? -7.925 11.126 -8.413 1.00 96.44 85 SER A CA 1
ATOM 630 C C . SER A 1 85 ? -6.867 11.249 -7.314 1.00 96.44 85 SER A C 1
ATOM 632 O O . SER A 1 85 ? -7.127 10.898 -6.161 1.00 96.44 85 SER A O 1
ATOM 634 N N . PHE A 1 86 ? -5.704 11.820 -7.638 1.00 92.94 86 PHE A N 1
ATOM 635 C CA . PHE A 1 86 ? -4.652 12.106 -6.654 1.00 92.94 86 PHE A CA 1
ATOM 636 C C . PHE A 1 86 ? -5.105 13.074 -5.551 1.00 92.94 86 PHE A C 1
ATOM 638 O O . PHE A 1 86 ? -4.851 12.840 -4.375 1.00 92.94 86 PHE A O 1
ATOM 645 N N . ASN A 1 87 ? -5.807 14.151 -5.919 1.00 95.00 87 ASN A N 1
ATOM 646 C CA . ASN A 1 87 ? -6.212 15.192 -4.966 1.00 95.00 87 ASN A CA 1
ATOM 647 C C . ASN A 1 87 ? -7.442 14.803 -4.138 1.00 95.00 87 ASN A C 1
ATOM 649 O O . ASN A 1 87 ? -7.659 15.336 -3.052 1.00 95.00 87 ASN A O 1
ATOM 653 N N . ARG A 1 88 ? -8.289 13.918 -4.671 1.00 94.44 88 ARG A N 1
ATOM 654 C CA . ARG A 1 88 ? -9.512 13.444 -4.019 1.00 94.44 88 ARG A CA 1
ATOM 655 C C . ARG A 1 88 ? -9.669 11.954 -4.290 1.00 94.44 88 ARG A C 1
ATOM 657 O O . ARG A 1 88 ? -10.196 11.596 -5.341 1.00 94.44 88 ARG A O 1
ATOM 664 N N . PRO A 1 89 ? -9.243 11.088 -3.358 1.00 94.38 89 PRO A N 1
ATOM 665 C CA . PRO A 1 89 ? -9.296 9.653 -3.585 1.00 94.38 89 PRO A CA 1
ATOM 666 C C . PRO A 1 89 ? -10.714 9.085 -3.730 1.00 94.38 89 PRO A C 1
ATOM 668 O O . PRO A 1 89 ? -10.934 8.187 -4.541 1.00 94.38 89 PRO A O 1
ATOM 671 N N . GLY A 1 90 ? -11.694 9.657 -3.021 1.00 92.50 90 GLY A N 1
ATOM 672 C CA . GLY A 1 90 ? -13.120 9.336 -3.184 1.00 92.50 90 GLY A CA 1
ATOM 673 C C . GLY A 1 90 ? -13.626 8.121 -2.394 1.00 92.50 90 GLY A C 1
ATOM 674 O O . GLY A 1 90 ? -14.732 7.662 -2.653 1.00 92.50 90 GLY A O 1
ATOM 675 N N . GLY A 1 91 ? -12.851 7.602 -1.437 1.00 94.62 91 GLY A N 1
ATOM 676 C CA . GLY A 1 91 ? -13.239 6.476 -0.578 1.00 94.62 91 GLY A CA 1
ATOM 677 C C . GLY A 1 91 ? -12.382 6.389 0.688 1.00 94.62 91 GLY A C 1
ATOM 678 O O . GLY A 1 91 ? -11.741 7.363 1.074 1.00 94.62 91 GLY A O 1
ATOM 679 N N . ASN A 1 92 ? -12.328 5.210 1.308 1.00 97.75 92 ASN A N 1
ATOM 680 C CA . ASN A 1 92 ? -11.516 4.915 2.499 1.00 97.75 92 ASN A CA 1
ATOM 681 C C . ASN A 1 92 ? -10.035 4.631 2.190 1.00 97.75 92 ASN A C 1
ATOM 683 O O . ASN A 1 92 ? -9.323 4.125 3.052 1.00 97.75 92 ASN A O 1
ATOM 687 N N . ILE A 1 93 ? -9.563 4.905 0.974 1.00 98.19 93 ILE A N 1
ATOM 688 C CA . ILE A 1 93 ? -8.229 4.521 0.510 1.00 98.19 93 ILE A CA 1
ATOM 689 C C . ILE A 1 93 ? -7.433 5.737 0.036 1.00 98.19 93 ILE A C 1
ATOM 691 O O . ILE A 1 93 ? -7.935 6.574 -0.708 1.00 98.19 93 ILE A O 1
ATOM 695 N N . THR A 1 94 ? -6.182 5.826 0.477 1.00 97.75 94 THR A N 1
ATOM 696 C CA . THR A 1 94 ? -5.188 6.836 0.087 1.00 97.75 94 THR A CA 1
ATOM 697 C C . THR A 1 94 ? -3.796 6.201 0.080 1.00 97.75 94 THR A C 1
ATOM 699 O O . THR A 1 94 ? -3.657 5.025 0.412 1.00 97.75 94 THR A O 1
ATOM 702 N N . GLY A 1 95 ? -2.744 6.925 -0.298 1.00 95.44 95 GLY A N 1
ATOM 703 C CA . GLY A 1 95 ? -1.407 6.346 -0.296 1.00 95.44 95 GLY A CA 1
ATOM 704 C C . GLY A 1 95 ? -0.317 7.209 -0.904 1.00 95.44 95 GLY A C 1
ATOM 705 O O . GLY A 1 95 ? -0.491 8.398 -1.159 1.00 95.44 95 GLY A O 1
ATOM 706 N N . VAL A 1 96 ? 0.822 6.565 -1.139 1.00 95.00 96 VAL A N 1
ATOM 707 C CA . VAL A 1 96 ? 2.005 7.145 -1.773 1.00 95.00 96 VAL A CA 1
ATOM 708 C C . VAL A 1 96 ? 2.189 6.507 -3.144 1.00 95.00 96 VAL A C 1
ATOM 710 O O . VAL A 1 96 ? 2.363 5.290 -3.256 1.00 95.00 96 VAL A O 1
ATOM 713 N N . HIS A 1 97 ? 2.178 7.333 -4.187 1.00 92.94 97 HIS A N 1
ATOM 714 C CA . HIS A 1 97 ? 2.586 6.917 -5.521 1.00 92.94 97 HIS A CA 1
ATOM 715 C C . HIS A 1 97 ? 4.080 7.194 -5.717 1.00 92.94 97 HIS A C 1
ATOM 717 O O . HIS A 1 97 ? 4.556 8.306 -5.490 1.00 92.94 97 HIS A O 1
ATOM 723 N N . LEU A 1 98 ? 4.821 6.163 -6.108 1.00 90.06 98 LEU A N 1
ATOM 724 C CA . LEU A 1 98 ? 6.220 6.251 -6.489 1.00 90.06 98 LEU A CA 1
ATOM 725 C C . LEU A 1 98 ? 6.262 6.389 -8.010 1.00 90.06 98 LEU A C 1
ATOM 727 O O . LEU A 1 98 ? 5.960 5.427 -8.712 1.00 90.06 98 LEU A O 1
ATOM 731 N N . PHE A 1 99 ? 6.657 7.567 -8.490 1.00 85.06 99 PHE A N 1
ATOM 732 C CA . PHE A 1 99 ? 6.797 7.909 -9.910 1.00 85.06 99 PHE A CA 1
ATOM 733 C C . PHE A 1 99 ? 7.969 7.148 -10.566 1.00 85.06 99 PHE A C 1
ATOM 735 O O . PHE A 1 99 ? 9.023 7.702 -10.887 1.00 85.06 99 PHE A O 1
ATOM 742 N N . LEU A 1 100 ? 7.847 5.822 -10.657 1.00 83.06 100 LEU A N 1
ATOM 743 C CA . LEU A 1 100 ? 8.895 4.931 -11.154 1.00 83.06 100 LEU A CA 1
ATOM 744 C C . LEU A 1 100 ? 8.909 4.847 -12.680 1.00 83.06 100 LEU A C 1
ATOM 746 O O . LEU A 1 100 ? 9.970 4.570 -13.252 1.00 83.06 100 LEU A O 1
ATOM 750 N N . SER A 1 101 ? 7.755 5.067 -13.310 1.00 79.31 101 SER A N 1
ATOM 751 C CA . SER A 1 101 ? 7.544 4.962 -14.755 1.00 79.31 101 SER A CA 1
ATOM 752 C C . SER A 1 101 ? 8.107 6.173 -15.493 1.00 79.31 101 SER A C 1
ATOM 754 O O . SER A 1 101 ? 8.755 6.039 -16.527 1.00 79.31 101 SER A O 1
ATOM 756 N N . GLU A 1 102 ? 7.958 7.352 -14.904 1.00 81.69 102 GLU A N 1
ATOM 757 C CA . GLU A 1 102 ? 8.458 8.645 -15.369 1.00 81.69 102 GLU A CA 1
ATOM 758 C C . GLU A 1 102 ? 9.989 8.651 -15.428 1.00 81.69 102 GLU A C 1
ATOM 760 O O . GLU A 1 102 ? 10.599 9.296 -16.279 1.00 81.69 102 GLU A O 1
ATOM 765 N N . LEU A 1 103 ? 10.624 7.866 -14.555 1.00 85.94 103 LEU A N 1
ATOM 766 C CA . LEU A 1 103 ? 12.072 7.693 -14.527 1.00 85.94 103 LEU A CA 1
ATOM 767 C C . LEU A 1 103 ? 12.591 6.729 -15.600 1.00 85.94 103 LEU A C 1
ATOM 769 O O . LEU A 1 103 ? 13.806 6.609 -15.749 1.00 85.94 103 LEU A O 1
ATOM 773 N N . ASN A 1 104 ? 11.734 6.034 -16.356 1.00 88.06 104 ASN A N 1
ATOM 774 C CA . ASN A 1 104 ? 12.192 5.044 -17.336 1.00 88.06 104 ASN A CA 1
ATOM 775 C C . ASN A 1 104 ? 13.027 5.667 -18.458 1.00 88.06 104 ASN A C 1
ATOM 777 O O . ASN A 1 104 ? 14.015 5.061 -18.872 1.00 88.06 104 ASN A O 1
ATOM 781 N N . THR A 1 105 ? 12.716 6.894 -18.881 1.00 88.69 105 THR A N 1
ATOM 782 C CA . THR A 1 105 ? 13.542 7.629 -19.852 1.00 88.69 105 THR A CA 1
ATOM 783 C C . THR A 1 105 ? 14.948 7.874 -19.309 1.00 88.69 105 THR A C 1
ATOM 785 O O . THR A 1 105 ? 15.927 7.612 -20.004 1.00 88.69 105 THR A O 1
ATOM 788 N N . ASN A 1 106 ? 15.066 8.285 -18.043 1.00 91.12 106 ASN A N 1
ATOM 789 C CA . ASN A 1 106 ? 16.363 8.503 -17.398 1.00 91.12 106 ASN A CA 1
ATOM 790 C C . ASN A 1 106 ? 17.141 7.192 -17.230 1.00 91.12 106 ASN A C 1
ATOM 792 O O . ASN A 1 106 ? 18.340 7.151 -17.491 1.00 91.12 106 ASN A O 1
ATOM 796 N N . LYS A 1 107 ? 16.462 6.100 -16.847 1.00 90.56 107 LYS A N 1
ATOM 797 C CA . LYS A 1 107 ? 17.078 4.765 -16.751 1.00 90.56 107 LYS A CA 1
ATOM 798 C C . LYS A 1 107 ? 17.611 4.303 -18.108 1.00 90.56 107 LYS A C 1
ATOM 800 O O . LYS A 1 107 ? 18.718 3.781 -18.182 1.00 90.56 107 LYS A O 1
ATOM 805 N N . LEU A 1 108 ? 16.848 4.517 -19.181 1.00 91.81 108 LEU A N 1
ATOM 806 C CA . LEU A 1 108 ? 17.273 4.179 -20.537 1.00 91.81 108 LEU A CA 1
ATOM 807 C C . LEU A 1 108 ? 18.453 5.045 -20.993 1.00 91.81 108 LEU A C 1
ATOM 809 O O . LEU A 1 108 ? 19.393 4.510 -21.572 1.00 91.81 108 LEU A O 1
ATOM 813 N N . GLY A 1 109 ? 18.425 6.349 -20.703 1.00 92.88 109 GLY A N 1
ATOM 814 C CA . GLY A 1 109 ? 19.542 7.259 -20.966 1.00 92.88 109 GLY A CA 1
ATOM 815 C C . GLY A 1 109 ? 20.826 6.782 -20.292 1.00 92.88 109 GLY A C 1
ATOM 816 O O . GLY A 1 109 ? 21.827 6.562 -20.964 1.00 92.88 109 GLY A O 1
ATOM 817 N N . LEU A 1 110 ? 20.759 6.468 -18.996 1.00 94.69 110 LEU A N 1
ATOM 818 C CA . LEU A 1 110 ? 21.900 5.938 -18.250 1.00 94.69 110 LEU A CA 1
ATOM 819 C C . LEU A 1 110 ? 22.431 4.621 -18.842 1.00 94.69 110 LEU A C 1
ATOM 821 O O . LEU A 1 110 ? 23.639 4.430 -18.943 1.00 94.69 110 LEU A O 1
ATOM 825 N N . LEU A 1 111 ? 21.550 3.709 -19.269 1.00 94.38 111 LEU A N 1
ATOM 826 C CA . LEU A 1 111 ? 21.972 2.473 -19.939 1.00 94.38 111 LEU A CA 1
ATOM 827 C C . LEU A 1 111 ? 22.694 2.748 -21.264 1.00 94.38 111 LEU A C 1
ATOM 829 O O . LEU A 1 111 ? 23.624 2.021 -21.606 1.00 94.38 111 LEU A O 1
ATOM 833 N N . ARG A 1 112 ? 22.286 3.784 -22.007 1.00 92.75 112 ARG A N 1
ATOM 834 C CA . ARG A 1 112 ? 22.951 4.198 -23.250 1.00 92.75 112 ARG A CA 1
ATOM 835 C C . ARG A 1 112 ? 24.315 4.826 -22.994 1.00 92.75 112 ARG A C 1
ATOM 837 O O . ARG A 1 112 ? 25.238 4.522 -23.744 1.00 92.75 112 ARG A O 1
ATOM 844 N N . ASP A 1 113 ? 24.451 5.610 -21.931 1.00 95.38 113 ASP A N 1
ATOM 845 C CA . ASP A 1 113 ? 25.735 6.193 -21.531 1.00 95.38 113 ASP A CA 1
ATOM 846 C C . ASP A 1 113 ? 26.727 5.108 -21.086 1.00 95.38 113 ASP A C 1
ATOM 848 O O . ASP A 1 113 ? 27.900 5.137 -21.455 1.00 95.38 113 ASP A O 1
ATOM 852 N N . LEU A 1 114 ? 26.251 4.115 -20.326 1.00 96.31 114 LEU A N 1
ATOM 853 C CA . LEU A 1 114 ? 27.081 3.018 -19.818 1.00 96.31 114 LEU A CA 1
ATOM 854 C C . LEU A 1 114 ? 27.417 1.964 -20.882 1.00 96.31 114 LEU A C 1
ATOM 856 O O . LEU A 1 114 ? 28.495 1.374 -20.843 1.00 96.31 114 LEU A O 1
ATOM 860 N N . LEU A 1 115 ? 26.503 1.699 -21.821 1.00 95.81 115 LEU A N 1
ATOM 861 C CA . LEU A 1 115 ? 26.648 0.672 -22.857 1.00 95.81 115 LEU A CA 1
ATOM 862 C C . LEU A 1 115 ? 26.341 1.246 -24.253 1.00 95.81 115 LEU A C 1
ATOM 864 O O . LEU A 1 115 ? 25.371 0.831 -24.900 1.00 95.81 115 LEU A O 1
ATOM 868 N N . PRO A 1 116 ? 27.185 2.150 -24.783 1.00 93.38 116 PRO A N 1
ATOM 869 C CA . PRO A 1 116 ? 26.910 2.859 -26.036 1.00 93.38 116 PRO A CA 1
ATOM 870 C C . PRO A 1 116 ? 26.827 1.934 -27.261 1.00 93.38 116 PRO A C 1
ATOM 872 O O . PRO A 1 116 ? 26.183 2.271 -28.251 1.00 93.38 116 PRO A O 1
ATOM 875 N N . GLN A 1 117 ? 27.440 0.746 -27.201 1.00 95.69 117 GLN A N 1
ATOM 876 C CA . GLN A 1 117 ? 27.404 -0.243 -28.286 1.00 95.69 117 GLN A CA 1
ATOM 877 C C . GLN A 1 117 ? 26.255 -1.261 -28.175 1.00 95.69 117 GLN A C 1
ATOM 879 O O . GLN A 1 117 ? 26.101 -2.107 -29.061 1.00 95.69 117 GLN A O 1
ATOM 884 N N . ALA A 1 118 ? 25.439 -1.213 -27.116 1.00 93.12 118 ALA A N 1
ATOM 885 C CA . ALA A 1 118 ? 24.321 -2.138 -26.961 1.00 93.12 118 ALA A CA 1
ATOM 886 C C . ALA A 1 118 ? 23.278 -1.925 -28.073 1.00 93.12 118 ALA A C 1
ATOM 888 O O . ALA A 1 118 ? 22.646 -0.873 -28.176 1.00 93.12 118 ALA A O 1
ATOM 889 N N . LYS A 1 119 ? 23.061 -2.944 -28.912 1.00 92.44 119 LYS A N 1
ATOM 890 C CA . L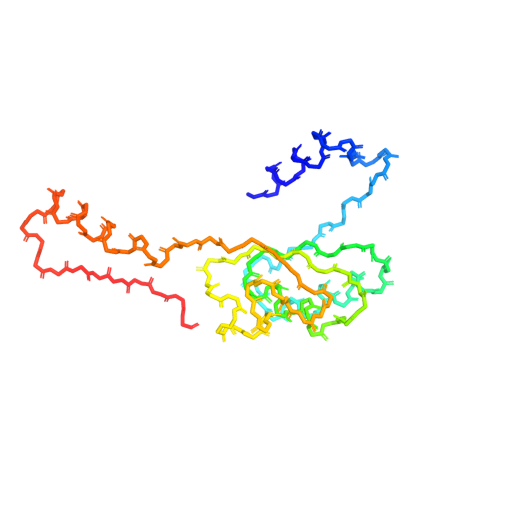YS A 1 119 ? 22.093 -2.882 -30.024 1.00 92.44 119 LYS A CA 1
ATOM 891 C C . LYS A 1 119 ? 20.649 -3.134 -29.585 1.00 92.44 119 LYS A C 1
ATOM 893 O O . LYS A 1 119 ? 19.728 -2.662 -30.241 1.00 92.44 119 LYS A O 1
ATOM 898 N N . ALA A 1 120 ? 20.454 -3.845 -28.476 1.00 93.44 120 ALA A N 1
ATOM 899 C CA . ALA A 1 120 ? 19.145 -4.181 -27.931 1.00 93.44 120 ALA A CA 1
ATOM 900 C C . ALA A 1 120 ? 19.150 -4.047 -26.405 1.00 93.44 120 ALA A C 1
ATOM 902 O O . ALA A 1 120 ? 20.157 -4.330 -25.758 1.00 93.44 120 ALA A O 1
ATOM 903 N N . ILE A 1 121 ? 18.014 -3.630 -25.847 1.00 90.88 121 ILE A N 1
ATOM 904 C CA . ILE A 1 121 ? 17.762 -3.580 -24.405 1.00 90.88 121 ILE A CA 1
ATOM 905 C C . ILE A 1 121 ? 16.464 -4.348 -24.174 1.00 90.88 121 ILE A C 1
ATOM 907 O O . ILE A 1 121 ? 15.406 -3.933 -24.644 1.00 90.88 121 ILE A O 1
ATOM 911 N N . GLY A 1 122 ? 16.566 -5.500 -23.516 1.00 91.56 122 GLY A N 1
ATOM 912 C CA . GLY A 1 122 ? 15.413 -6.313 -23.142 1.00 91.56 122 GLY A CA 1
ATOM 913 C C . GLY A 1 122 ? 14.822 -5.840 -21.818 1.00 91.56 122 GLY A C 1
ATOM 914 O O . GLY A 1 122 ? 15.562 -5.456 -20.914 1.00 91.56 122 GLY A O 1
ATOM 915 N N . VAL A 1 123 ? 13.497 -5.892 -21.699 1.00 90.00 123 VAL A N 1
ATOM 916 C CA . VAL A 1 123 ? 12.782 -5.585 -20.457 1.00 90.00 123 VAL A CA 1
ATOM 917 C C . VAL A 1 123 ? 11.937 -6.794 -20.081 1.00 90.00 123 VAL A C 1
ATOM 919 O O . VAL A 1 123 ? 11.116 -7.253 -20.872 1.00 90.00 123 VAL A O 1
ATOM 922 N N . LEU A 1 124 ? 12.166 -7.320 -18.880 1.00 90.44 124 LEU A N 1
ATOM 923 C CA . LEU A 1 124 ? 11.366 -8.390 -18.292 1.00 90.44 124 LEU A CA 1
ATOM 924 C C . LEU A 1 124 ? 10.301 -7.760 -17.398 1.00 90.44 124 LEU A C 1
ATOM 926 O O . LEU A 1 124 ? 10.628 -6.986 -16.498 1.00 90.44 124 LEU A O 1
ATOM 930 N N . LEU A 1 125 ? 9.040 -8.087 -17.663 1.00 86.25 125 LEU A N 1
ATOM 931 C CA . LEU A 1 125 ? 7.884 -7.578 -16.932 1.00 86.25 125 LEU A CA 1
ATOM 932 C C . LEU A 1 125 ? 7.130 -8.738 -16.287 1.00 86.25 125 LEU A C 1
ATOM 934 O O . LEU A 1 125 ? 7.126 -9.849 -16.815 1.00 86.25 125 LEU A O 1
ATOM 938 N N . ASN A 1 126 ? 6.493 -8.457 -15.153 1.00 78.75 126 ASN A N 1
ATOM 939 C CA . ASN A 1 126 ? 5.468 -9.331 -14.601 1.00 78.75 126 ASN A CA 1
ATOM 940 C C . ASN A 1 126 ? 4.156 -9.029 -15.351 1.00 78.75 126 ASN A C 1
ATOM 942 O O . ASN A 1 126 ? 3.744 -7.866 -15.297 1.00 78.75 126 ASN A O 1
ATOM 946 N N . PRO A 1 127 ? 3.590 -9.986 -16.111 1.00 74.06 127 PRO A N 1
ATOM 947 C CA . PRO A 1 127 ? 2.391 -9.764 -16.920 1.00 74.06 127 PRO A CA 1
ATOM 948 C C . PRO A 1 127 ? 1.132 -9.497 -16.089 1.00 74.06 127 PRO A C 1
ATOM 950 O O . PRO A 1 127 ? 1.071 -9.935 -14.917 1.00 74.06 127 PRO A O 1
#

Radius of gyration: 17.88 Å; chains: 1; bounding box: 42×31×54 Å

Secondary structure (DSSP, 8-state):
-HHHHHHHHHHTT--BTTTB-------TT-GGGHHHHHHHHHHTT-S-EEEESHHHHHHHHHH-SSS-EEEEESS-TTTTTS-S-SS---SSEEEEE---STTHHHHHHHHHHH-TT----------

pLDDT: mean 94.3, std 4.63, range [74.06, 98.69]

Sequence (127 aa):
MVTAFTEGLKQTGYFDGQNVVIEFRWADGHYDRLPELAAELVRRQVLVIAAGGPPAALAAKAATSTIPIVFTSGTDPVELGLVSSFNRPGGNITGVHLFLSELNTNKLGLLRDLLPQAKAIGVLLNP

Foldseek 3Di:
DVVVVQVVCVVVPHHDPPNDPDDDDDCVPPLVCLLVSLLVCVVVVDQEAEAEELSNLVSNVVNDQPRAYEYEYQDDCCVSLSAVDQVHRPTSYHYHHDPNVVCVVVVVVVCCVVCVPDPDDDDDDDD